Protein 6O5K (pdb70)

Structure (mmCIF, N/CA/C/O backbone):
data_6O5K
#
_entry.id   6O5K
#
_cell.length_a   33.012
_cell.length_b   51.459
_cell.length_c   72.884
_cell.angle_alpha   90.00
_cell.angle_beta   90.00
_cell.angle_gamma   90.00
#
_symmetry.space_group_name_H-M   'P 21 21 21'
#
loop_
_entity.id
_entity.type
_entity.pdbx_description
1 polymer 'Transcription intermediary factor 1-beta'
2 non-polymer 'ZINC ION'
3 water water
#
loop_
_atom_site.group_PDB
_atom_site.id
_atom_site.type_symbol
_atom_site.label_atom_id
_atom_site.label_alt_id
_atom_site.label_comp_id
_atom_site.label_asym_id
_atom_site.label_entity_id
_atom_site.label_seq_id
_atom_site.pdbx_PDB_ins_code
_atom_site.Cartn_x
_atom_site.Cartn_y
_atom_site.Cartn_z
_atom_site.occupancy
_atom_site.B_iso_or_equiv
_atom_site.auth_seq_id
_atom_site.auth_comp_id
_atom_site.auth_asym_id
_atom_site.auth_atom_id
_atom_site.pdbx_PDB_model_num
ATOM 1 N N . ASN A 1 20 ? 30.018 32.579 54.659 1.00 47.29 151 ASN A N 1
ATOM 2 C CA . ASN A 1 20 ? 28.726 32.878 55.369 1.00 47.24 151 ASN A CA 1
ATOM 3 C C . ASN A 1 20 ? 27.508 32.510 54.500 1.00 43.86 151 ASN A C 1
ATOM 4 O O . ASN A 1 20 ? 26.532 31.968 55.041 1.00 41.44 151 ASN A O 1
ATOM 6 N N . GLN A 1 21 ? 27.540 32.825 53.189 1.00 33.72 152 GLN A N 1
ATOM 7 C CA . GLN A 1 21 ? 26.377 32.627 52.300 1.00 32.33 152 GLN A CA 1
ATOM 8 C C . GLN A 1 21 ? 26.685 31.614 51.196 1.00 26.42 152 GLN A C 1
ATOM 9 O O . GLN A 1 21 ? 27.775 31.604 50.661 1.00 24.98 152 GLN A O 1
ATOM 15 N N . CYS A 1 22 ? 25.684 30.815 50.818 1.00 23.01 153 CYS A N 1
ATOM 16 C CA . CYS A 1 22 ? 25.782 29.991 49.612 1.00 24.96 153 CYS A CA 1
ATOM 17 C C . CYS A 1 22 ? 25.370 30.802 48.382 1.00 23.21 153 CYS A C 1
ATOM 18 O O . CYS A 1 22 ? 24.523 31.689 48.447 1.00 22.98 153 CYS A O 1
ATOM 21 N N . CYS A 1 23 ? 25.984 30.448 47.254 1.00 23.61 154 CYS A N 1
ATOM 22 C CA . CYS A 1 23 ? 25.497 30.805 45.936 1.00 24.24 154 CYS A CA 1
ATOM 23 C C . CYS A 1 23 ? 24.172 30.072 45.705 1.00 23.82 154 CYS A C 1
ATOM 24 O O . CYS A 1 23 ? 24.086 28.857 45.926 1.00 29.12 154 CYS A O 1
ATOM 27 N N . THR A 1 24 ? 23.154 30.797 45.246 1.00 26.48 155 THR A N 1
ATOM 28 C CA . THR A 1 24 ? 21.872 30.159 44.912 1.00 30.87 155 THR A CA 1
ATOM 29 C C . THR A 1 24 ? 21.568 30.323 43.419 1.00 31.32 155 THR A C 1
ATOM 30 O O . THR A 1 24 ? 20.426 30.205 43.014 1.00 34.87 155 THR A O 1
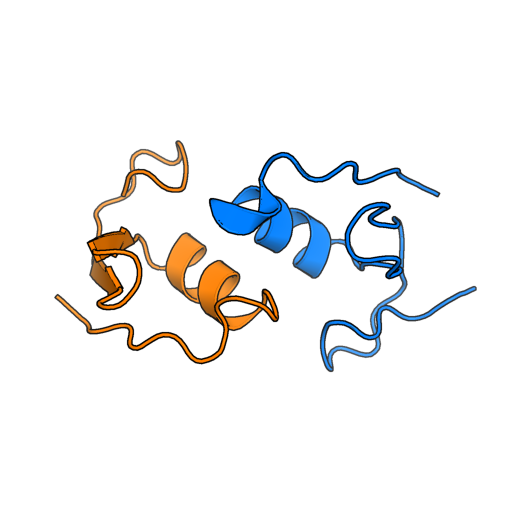ATOM 34 N N . SER A 1 25 ? 22.600 30.588 42.613 1.00 26.69 156 SER A N 1
ATOM 35 C CA . SER A 1 25 ? 22.442 30.657 41.150 1.00 29.23 156 SER A CA 1
ATOM 36 C C . SER A 1 25 ? 22.938 29.364 40.491 1.00 27.34 156 SER A C 1
ATOM 37 O O . SER A 1 25 ? 22.876 29.205 39.286 1.00 28.96 156 SER A O 1
ATOM 40 N N . CYS A 1 26 ? 23.425 28.427 41.303 1.00 24.74 157 CYS A N 1
ATOM 41 C CA . CYS A 1 26 ? 23.716 27.064 40.874 1.00 26.48 157 CYS A CA 1
ATOM 42 C C . CYS A 1 26 ? 23.311 26.105 41.997 1.00 29.72 157 CYS A C 1
ATOM 43 O O . CYS A 1 26 ? 22.879 26.540 43.075 1.00 31.32 157 CYS A O 1
ATOM 46 N N . GLU A 1 27 ? 23.474 24.806 41.742 1.00 32.78 158 GLU A N 1
ATOM 47 C CA . GLU A 1 27 ? 23.071 23.749 42.666 1.00 36.20 158 GLU A CA 1
ATOM 48 C C . GLU A 1 27 ? 24.299 23.102 43.334 1.00 35.66 158 GLU A C 1
ATOM 49 O O . GLU A 1 27 ? 24.199 22.008 43.868 1.00 39.66 158 GLU A O 1
ATOM 52 N N . ASP A 1 28 ? 25.442 23.804 43.334 1.00 33.17 159 ASP A N 1
ATOM 53 C CA . ASP A 1 28 ? 26.702 23.268 43.842 1.00 34.71 159 ASP A CA 1
ATOM 54 C C . ASP A 1 28 ? 26.768 23.419 45.368 1.00 34.60 159 ASP A C 1
ATOM 55 O O . ASP A 1 28 ? 27.707 22.913 45.973 1.00 35.00 159 ASP A O 1
ATOM 60 N N . ASN A 1 29 ? 25.803 24.127 45.977 1.00 30.55 160 ASN A N 1
ATOM 61 C CA . ASN A 1 29 ? 25.881 24.547 47.389 1.00 31.68 160 ASN A CA 1
ATOM 62 C C . ASN A 1 29 ? 27.283 25.091 47.687 1.00 29.88 160 ASN A C 1
ATOM 63 O O . ASN A 1 29 ? 27.921 24.711 48.662 1.00 35.75 160 ASN A O 1
ATOM 68 N N . ALA A 1 30 ? 27.748 25.996 46.824 1.00 25.93 161 ALA A N 1
ATOM 69 C CA . ALA A 1 30 ? 29.096 26.526 46.874 1.00 22.93 161 ALA A CA 1
ATOM 70 C C . ALA A 1 30 ? 29.093 27.844 47.644 1.00 22.58 161 ALA A C 1
ATOM 71 O O . ALA A 1 30 ? 28.082 28.536 47.656 1.00 22.63 161 ALA A O 1
ATOM 73 N N . PRO A 1 31 ? 30.209 28.239 48.299 1.00 22.45 162 PRO A N 1
ATOM 74 C CA . PRO A 1 31 ? 30.266 29.520 49.000 1.00 21.65 162 PRO A CA 1
ATOM 75 C C . PRO A 1 31 ? 30.209 30.679 48.001 1.00 20.35 162 PRO A C 1
ATOM 76 O O . PRO A 1 31 ? 30.889 30.632 46.986 1.00 21.67 162 PRO A O 1
ATOM 80 N N . ALA A 1 32 ? 29.409 31.696 48.316 1.00 21.53 163 ALA A N 1
ATOM 81 C CA . ALA A 1 32 ? 29.407 32.936 47.567 1.00 22.29 163 ALA A CA 1
ATOM 82 C C . ALA A 1 32 ? 30.640 33.736 47.986 1.00 24.03 163 ALA A C 1
ATOM 83 O O . ALA A 1 32 ? 30.894 33.885 49.161 1.00 25.37 163 ALA A O 1
ATOM 85 N N . THR A 1 33 ? 31.424 34.195 47.001 1.00 22.75 164 THR A N 1
ATOM 86 C CA . THR A 1 33 ? 32.595 35.027 47.196 1.00 22.61 164 THR A CA 1
ATOM 87 C C . THR A 1 33 ? 32.335 36.441 46.666 1.00 19.58 164 THR A C 1
ATOM 88 O O . THR A 1 33 ? 33.165 37.334 46.834 1.00 19.37 164 THR A O 1
ATOM 92 N N . SER A 1 34 ? 31.181 36.623 46.016 1.00 17.07 165 SER A N 1
ATOM 93 C CA A SER A 1 34 ? 30.879 37.815 45.244 0.50 16.28 165 SER A CA 1
ATOM 94 C CA B SER A 1 34 ? 30.879 37.818 45.259 0.50 16.89 165 SER A CA 1
ATOM 95 C C . SER A 1 34 ? 29.370 38.075 45.271 1.00 15.78 165 SER A C 1
ATOM 96 O O . SER A 1 34 ? 28.577 37.228 45.708 1.00 15.92 165 SER A O 1
ATOM 101 N N A TYR A 1 35 ? 28.973 39.257 44.791 0.60 15.72 166 TYR A N 1
ATOM 102 N N B TYR A 1 35 ? 28.994 39.216 44.686 0.40 15.34 166 TYR A N 1
ATOM 103 C CA A TYR A 1 35 ? 27.581 39.480 44.463 0.60 17.19 166 TYR A CA 1
ATOM 104 C CA B TYR A 1 35 ? 27.617 39.637 44.559 0.40 16.70 166 TYR A CA 1
ATOM 105 C C A TYR A 1 35 ? 27.476 40.294 43.177 0.60 17.51 166 TYR A C 1
ATOM 106 C C B TYR A 1 35 ? 27.462 40.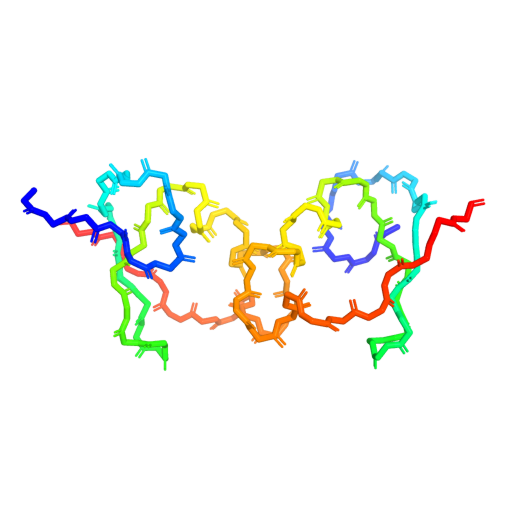337 43.203 0.40 17.36 166 TYR A C 1
ATOM 107 O O A TYR A 1 35 ? 28.314 41.136 42.862 0.60 17.95 166 TYR A O 1
ATOM 108 O O B TYR A 1 35 ? 28.299 41.168 42.856 0.40 17.76 166 TYR A O 1
ATOM 125 N N . CYS A 1 36 ? 26.405 40.001 42.446 1.00 16.49 167 CYS A N 1
ATOM 126 C CA . CYS A 1 36 ? 26.084 40.737 41.240 1.00 16.25 167 CYS A CA 1
ATOM 127 C C . CYS A 1 36 ? 24.986 41.744 41.578 1.00 14.96 167 CYS A C 1
ATOM 128 O O . CYS A 1 36 ? 23.911 41.359 42.047 1.00 16.53 167 CYS A O 1
ATOM 131 N N . VAL A 1 37 ? 25.242 43.012 41.268 1.00 17.81 168 VAL A N 1
ATOM 132 C CA . VAL A 1 37 ? 24.299 44.090 41.512 1.00 20.65 168 VAL A CA 1
ATOM 133 C C . VAL A 1 37 ? 23.045 43.914 40.644 1.00 20.48 168 VAL A C 1
ATOM 134 O O . VAL A 1 37 ? 21.930 44.004 41.129 1.00 19.96 168 VAL A O 1
ATOM 138 N N . GLU A 1 38 ? 23.234 43.667 39.349 1.00 20.57 169 GLU A N 1
ATOM 139 C CA . GLU A 1 38 ? 22.096 43.632 38.405 1.00 19.23 169 GLU A CA 1
ATOM 140 C C . GLU A 1 38 ? 21.221 42.407 38.679 1.00 17.56 169 GLU A C 1
ATOM 141 O O . GLU A 1 38 ? 20.004 42.492 38.557 1.00 19.90 169 GLU A O 1
ATOM 147 N N . CYS A 1 39 ? 21.846 41.278 39.023 1.00 16.88 170 CYS A N 1
ATOM 148 C CA . CYS A 1 39 ? 21.127 40.061 39.353 1.00 17.18 170 CYS A CA 1
ATOM 149 C C . CYS A 1 39 ? 20.606 40.090 40.799 1.00 19.98 170 CYS A C 1
ATOM 150 O O . CYS A 1 39 ? 19.691 39.339 41.112 1.00 20.95 170 CYS A O 1
ATOM 153 N N . SER A 1 40 ? 21.203 40.937 41.653 1.00 20.03 171 SER A N 1
ATOM 154 C CA A SER A 1 40 ? 20.931 40.960 43.094 0.50 20.06 171 SER A CA 1
ATOM 155 C CA B SER A 1 40 ? 20.939 40.957 43.093 0.50 19.97 171 SER A CA 1
ATOM 156 C C . SER A 1 40 ? 21.073 39.542 43.666 1.00 19.87 171 SER A C 1
ATOM 157 O O . SER A 1 40 ? 20.166 39.027 44.338 1.00 21.27 171 SER A O 1
ATOM 162 N N . GLU A 1 41 ? 22.219 38.910 43.386 1.00 17.90 172 GLU A N 1
ATOM 163 C CA . GLU A 1 41 ? 22.477 37.512 43.730 1.00 20.42 172 GLU A CA 1
ATOM 164 C C . GLU A 1 41 ? 23.915 37.359 44.222 1.00 18.08 172 GLU A C 1
ATOM 165 O O . GLU A 1 41 ? 24.847 37.866 43.594 1.00 19.36 172 GLU A O 1
ATOM 171 N N . PRO A 1 42 ? 24.148 36.632 45.341 1.00 19.41 173 PRO A N 1
ATOM 172 C CA . PRO A 1 42 ? 25.484 36.177 45.705 1.00 18.87 173 PRO A CA 1
ATOM 173 C C . PRO A 1 42 ? 25.920 35.086 44.721 1.00 17.97 173 PRO A C 1
ATOM 174 O O . PRO A 1 42 ? 25.104 34.229 44.369 1.00 19.97 173 PRO A O 1
ATOM 178 N N . LEU A 1 43 ? 27.190 35.108 44.318 1.00 17.63 174 LEU A N 1
ATOM 179 C CA . LEU A 1 43 ? 27.700 34.172 43.325 1.00 18.47 174 LEU A CA 1
ATOM 180 C C . LEU A 1 43 ? 28.969 33.502 43.842 1.00 15.63 174 LEU A C 1
ATOM 181 O O . LEU A 1 43 ? 29.815 34.172 44.437 1.00 18.30 174 LEU A O 1
ATOM 186 N N . CYS A 1 44 ? 29.082 32.204 43.545 1.00 16.72 175 CYS A N 1
ATOM 187 C CA . CYS A 1 44 ? 30.289 31.432 43.771 1.00 18.15 175 CYS A CA 1
ATOM 188 C C . CYS A 1 44 ? 31.286 31.746 42.658 1.00 18.48 175 CYS A C 1
ATOM 189 O O . CYS A 1 44 ? 30.939 32.405 41.650 1.00 18.15 175 CYS A O 1
ATOM 192 N N . GLU A 1 45 ? 32.527 31.287 42.848 1.00 20.52 176 GLU A N 1
ATOM 193 C CA . GLU A 1 45 ? 33.593 31.514 41.875 1.00 19.74 176 GLU A CA 1
ATOM 194 C C . GLU A 1 45 ? 33.211 30.954 40.500 1.00 18.30 176 GLU A C 1
ATOM 195 O O . GLU A 1 45 ? 33.460 31.613 39.499 1.00 19.08 176 GLU A O 1
ATOM 201 N N . THR A 1 46 ? 32.622 29.755 40.453 1.00 19.14 177 THR A N 1
ATOM 202 C CA . THR A 1 46 ? 32.267 29.145 39.147 1.00 21.15 177 THR A CA 1
ATOM 203 C C . THR A 1 46 ? 31.216 30.011 38.436 1.00 20.47 177 THR A C 1
ATOM 204 O O . THR A 1 46 ? 31.317 30.242 37.230 1.00 18.64 177 THR A O 1
ATOM 208 N N . CYS A 1 47 ? 30.218 30.498 39.186 1.00 17.77 178 CYS A N 1
ATOM 209 C CA . CYS A 1 47 ? 29.173 31.342 38.617 1.00 16.92 178 CYS A CA 1
ATOM 210 C C . CYS A 1 47 ? 29.724 32.715 38.196 1.00 16.71 178 CYS A C 1
ATOM 211 O O . CYS A 1 47 ? 29.250 33.283 37.204 1.00 14.86 178 CYS A O 1
ATOM 214 N N . VAL A 1 48 ? 30.725 33.242 38.921 1.00 16.34 179 VAL A N 1
ATOM 215 C CA . VAL A 1 48 ? 31.345 34.497 38.532 1.00 16.24 179 VAL A CA 1
ATOM 216 C C . VAL A 1 48 ? 32.013 34.312 37.162 1.00 16.13 179 VAL A C 1
ATOM 217 O O . VAL A 1 48 ? 31.850 35.145 36.275 1.00 15.61 179 VAL A O 1
ATOM 221 N N . GLU A 1 49 ? 32.778 33.228 37.022 1.00 16.88 180 GLU A N 1
ATOM 222 C CA . GLU A 1 49 ? 33.474 32.921 35.766 1.00 17.34 180 GLU A CA 1
ATOM 223 C C . GLU A 1 49 ? 32.457 32.771 34.619 1.00 17.90 180 GLU A C 1
ATOM 224 O O . GLU A 1 49 ? 32.673 33.278 33.516 1.00 17.68 180 GLU A O 1
ATOM 230 N N . ALA A 1 50 ? 31.343 32.090 34.881 1.00 15.69 181 ALA A N 1
ATOM 231 C CA . ALA A 1 50 ? 30.305 31.893 33.851 1.00 15.30 181 ALA A CA 1
ATOM 232 C C . ALA A 1 50 ? 29.712 33.246 33.460 1.00 16.67 181 ALA A C 1
ATOM 233 O O . ALA A 1 50 ? 29.459 33.489 32.261 1.00 18.32 181 ALA A O 1
ATOM 235 N N . HIS A 1 51 ? 29.491 34.109 34.469 1.00 14.50 182 HIS A N 1
ATOM 236 C CA . HIS A 1 51 ? 28.918 35.436 34.259 1.00 15.89 182 HIS A CA 1
ATOM 237 C C . HIS A 1 51 ? 29.742 36.217 33.223 1.00 16.36 182 HIS A C 1
ATOM 238 O O . HIS A 1 51 ? 29.200 36.994 32.428 1.00 16.59 182 HIS A O 1
ATOM 245 N N . GLN A 1 52 ? 31.064 36.041 33.288 1.00 19.50 183 GLN A N 1
ATOM 246 C CA . GLN A 1 52 ? 32.021 36.743 32.451 1.00 21.00 183 GLN A CA 1
ATOM 247 C C . GLN A 1 52 ? 31.992 36.234 31.001 1.00 21.66 183 GLN A C 1
ATOM 248 O O . GLN A 1 52 ? 32.385 36.986 30.095 1.00 26.21 183 GLN A O 1
ATOM 254 N N . ARG A 1 53 ? 31.528 34.996 30.773 1.00 21.06 184 ARG A N 1
ATOM 255 C CA . ARG A 1 53 ? 31.575 34.342 29.438 1.00 24.93 184 ARG A CA 1
ATOM 256 C C . ARG A 1 53 ? 30.236 34.364 28.695 1.00 23.93 184 ARG A C 1
ATOM 257 O O . ARG A 1 53 ? 30.086 33.726 27.664 1.00 28.31 184 ARG A O 1
ATOM 265 N N . VAL A 1 54 ? 29.216 34.964 29.282 1.00 19.64 185 VAL A N 1
ATOM 266 C CA . VAL A 1 54 ? 27.932 35.050 28.630 1.00 18.43 185 VAL A CA 1
ATOM 267 C C . VAL A 1 54 ? 27.734 36.518 28.294 1.00 20.43 185 VAL A C 1
ATOM 268 O O . VAL A 1 54 ? 27.857 37.374 29.161 1.00 17.98 185 VAL A O 1
ATOM 272 N N . LYS A 1 55 ? 27.458 36.817 27.024 1.00 19.44 186 LYS A N 1
ATOM 273 C CA . LYS A 1 55 ? 27.443 38.199 26.576 1.00 23.10 186 LYS A CA 1
ATOM 274 C C . LYS A 1 55 ? 26.418 39.023 27.368 1.00 20.27 186 LYS A C 1
ATOM 275 O O . LYS A 1 55 ? 26.670 40.184 27.679 1.00 20.92 186 LYS A O 1
ATOM 281 N N . TYR A 1 56 ? 25.268 38.426 27.691 1.00 20.07 187 TYR A N 1
ATOM 282 C CA . TYR A 1 56 ? 24.185 39.129 28.398 1.00 22.10 187 TYR A CA 1
ATOM 283 C C . TYR A 1 56 ? 24.628 39.619 29.796 1.00 19.90 187 TYR A C 1
ATOM 284 O O . TYR A 1 56 ? 24.151 40.658 30.246 1.00 20.26 187 TYR A O 1
ATOM 293 N N . THR A 1 57 ? 25.563 38.905 30.441 1.00 17.37 188 THR A N 1
ATOM 294 C CA . THR A 1 57 ? 25.962 39.199 31.816 1.00 17.92 188 THR A CA 1
ATOM 295 C C . THR A 1 57 ? 27.391 39.741 31.934 1.00 19.13 188 THR A C 1
ATOM 296 O O . THR A 1 57 ? 27.781 40.150 33.028 1.00 19.01 188 THR A O 1
ATOM 300 N N . LYS A 1 58 ? 28.151 39.791 30.828 1.00 18.03 189 LYS A N 1
ATOM 301 C CA . LYS A 1 58 ? 29.578 40.108 30.873 1.00 20.84 189 LYS A CA 1
ATOM 302 C C . LYS A 1 58 ? 29.848 41.474 31.528 1.00 21.01 189 LYS A C 1
ATOM 303 O O . LYS A 1 58 ? 30.889 41.652 32.189 1.00 23.28 189 LYS A O 1
ATOM 309 N N . ASP A 1 59 ? 28.935 42.431 31.350 1.00 20.26 190 ASP A N 1
ATOM 310 C CA . ASP A 1 59 ? 29.114 43.803 31.814 1.00 23.37 190 ASP A CA 1
ATOM 311 C C . ASP A 1 59 ? 28.381 44.047 33.145 1.00 21.16 190 ASP A C 1
ATOM 312 O O . ASP A 1 59 ? 28.314 45.176 33.600 1.00 20.67 190 ASP A O 1
ATOM 317 N N . HIS A 1 60 ? 27.860 42.996 33.779 1.00 18.78 191 HIS A N 1
ATOM 318 C CA . HIS A 1 60 ? 27.262 43.126 35.119 1.00 18.15 191 HIS A CA 1
ATOM 319 C C . HIS A 1 60 ? 28.333 43.562 36.131 1.00 17.59 191 HIS A C 1
ATOM 320 O O . HIS A 1 60 ? 29.532 43.285 35.988 1.00 16.77 191 HIS A O 1
ATOM 327 N N . THR A 1 61 ? 27.872 44.301 37.133 1.00 18.77 192 THR A N 1
ATOM 328 C CA . THR A 1 61 ? 28.688 44.755 38.229 1.00 20.12 192 THR A CA 1
ATOM 329 C C . THR A 1 61 ? 28.780 43.633 39.267 1.00 18.37 192 THR A C 1
ATOM 330 O O . THR A 1 61 ? 27.888 43.485 40.103 1.00 19.93 192 THR A O 1
ATOM 334 N N . VAL A 1 62 ? 29.858 42.845 39.176 1.00 16.34 193 VAL A N 1
ATOM 335 C CA . VAL A 1 62 ? 30.127 41.770 40.093 1.00 16.62 193 VAL A CA 1
ATOM 336 C C . VAL A 1 62 ? 31.211 42.255 41.066 1.00 16.97 193 VAL A C 1
ATOM 337 O O . VAL A 1 62 ? 32.296 42.703 40.654 1.00 15.56 193 VAL A O 1
ATOM 341 N N . ARG A 1 63 ? 30.888 42.190 42.358 1.00 17.31 194 ARG A N 1
ATOM 342 C CA . ARG A 1 63 ? 31.720 42.761 43.409 1.00 17.95 194 ARG A CA 1
ATOM 343 C C . ARG A 1 63 ? 32.170 41.630 44.327 1.00 16.27 194 ARG A C 1
ATOM 344 O O . ARG A 1 63 ? 31.329 40.847 44.761 1.00 17.90 194 ARG A O 1
ATOM 352 N N . SER A 1 64 ? 33.474 41.532 44.609 1.00 16.52 195 SER A N 1
ATOM 353 C CA A SER A 1 64 ? 33.986 40.585 45.602 0.50 18.12 195 SER A CA 1
ATOM 354 C CA B SER A 1 64 ? 33.968 40.577 45.595 0.50 18.00 195 SER A CA 1
ATOM 355 C C . SER A 1 64 ? 33.501 41.014 46.989 1.00 18.27 195 SER A C 1
ATOM 356 O O . SER A 1 64 ? 33.406 42.196 47.267 1.00 18.64 195 SER A O 1
ATOM 361 N N . THR A 1 65 ? 33.196 40.036 47.842 1.00 19.90 196 THR A N 1
ATOM 362 C CA . THR A 1 65 ? 32.748 40.329 49.185 1.00 22.24 196 THR A CA 1
ATOM 363 C C . THR A 1 65 ? 33.891 39.985 50.139 1.00 30.19 196 THR A C 1
ATOM 364 O O . THR A 1 65 ? 33.818 40.437 51.251 1.00 40.99 196 THR A O 1
ATOM 368 N N . CYS B 1 23 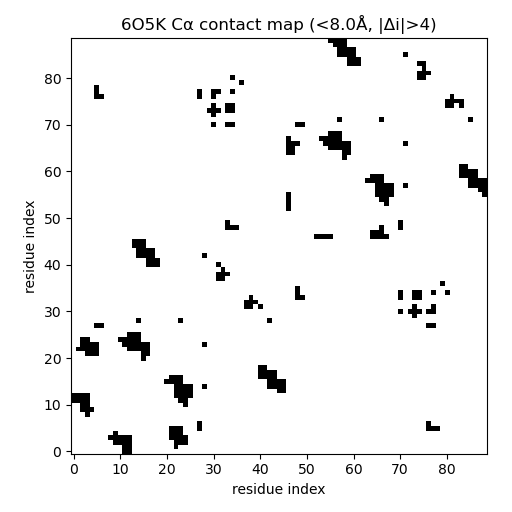? 34.822 31.058 18.378 1.00 43.40 154 CYS B N 1
ATOM 369 C CA . CYS B 1 23 ? 33.987 31.525 19.530 1.00 39.46 154 CYS B CA 1
ATOM 370 C C . CYS B 1 23 ? 34.282 33.004 19.784 1.00 39.26 154 CYS B C 1
ATOM 371 O O . CYS B 1 23 ? 35.428 33.382 19.852 1.00 46.87 154 CYS B O 1
ATOM 374 N N . THR B 1 24 ? 33.233 33.819 19.917 1.00 42.87 155 THR B N 1
ATOM 375 C CA . THR B 1 24 ? 33.384 35.247 20.174 1.00 45.47 155 THR B CA 1
ATOM 376 C C . THR B 1 24 ? 32.778 35.608 21.534 1.00 47.00 155 THR B C 1
ATOM 377 O O . THR B 1 24 ? 32.492 36.773 21.783 1.00 60.33 155 THR B O 1
ATOM 379 N N . SER B 1 25 ? 32.588 34.616 22.408 1.00 42.65 156 SER B N 1
ATOM 380 C CA . SER B 1 25 ? 32.113 34.873 23.766 1.00 44.02 156 SER B CA 1
ATOM 381 C C . SER B 1 25 ? 33.289 34.878 24.750 1.00 48.77 156 SER B C 1
ATOM 382 O O . SER B 1 25 ? 33.109 35.267 25.904 1.00 49.64 156 SER B O 1
ATOM 385 N N . CYS B 1 26 ? 34.471 34.449 24.288 1.00 47.07 157 CYS B N 1
ATOM 386 C CA . CYS B 1 26 ? 35.674 34.434 25.111 1.00 41.89 157 CYS B CA 1
ATOM 387 C C . CYS B 1 26 ? 36.890 34.775 24.239 1.00 42.23 157 CYS B C 1
ATOM 388 O O . CYS B 1 26 ? 36.751 34.954 23.034 1.00 44.24 157 CYS B O 1
ATOM 391 N N . GLU B 1 27 ? 38.062 34.894 24.873 1.00 42.76 158 GLU B N 1
ATOM 392 C CA . GLU B 1 27 ? 39.315 35.218 24.171 1.00 44.39 158 GLU B CA 1
ATOM 393 C C . GLU B 1 27 ? 40.307 34.053 24.302 1.00 40.01 158 GLU B C 1
ATOM 394 O O . GLU B 1 27 ? 41.523 34.253 24.163 1.00 40.52 158 GLU B O 1
ATOM 396 N N . ASP B 1 28 ? 39.794 32.830 24.492 1.00 35.93 159 ASP B N 1
ATOM 397 C CA . ASP B 1 28 ? 40.628 31.613 24.589 1.00 36.36 159 ASP B CA 1
ATOM 398 C C . ASP B 1 28 ? 41.123 31.199 23.189 1.00 40.20 159 ASP B C 1
ATOM 399 O O . ASP B 1 28 ? 41.871 30.225 23.053 1.00 45.55 159 ASP B O 1
ATOM 404 N N . ASN B 1 29 ? 40.719 31.950 22.153 1.00 41.52 160 ASN B N 1
ATOM 405 C CA . ASN B 1 29 ? 40.994 31.632 20.750 1.00 47.63 160 ASN B CA 1
ATOM 406 C C . ASN B 1 29 ? 40.660 30.155 20.511 1.00 48.74 160 ASN B C 1
ATOM 407 O O . ASN B 1 29 ? 41.441 29.437 19.909 1.00 61.17 160 ASN B O 1
ATOM 409 N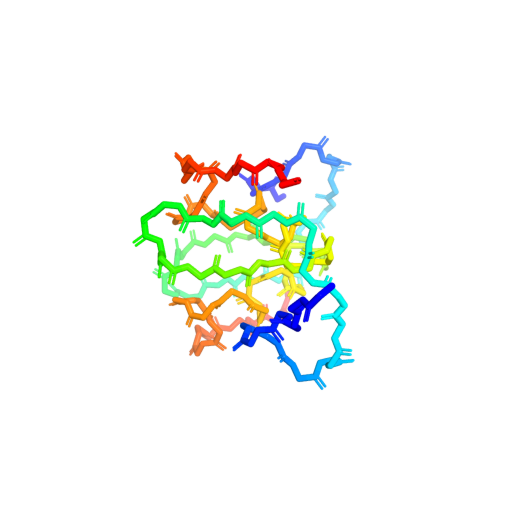 N . ALA B 1 30 ? 39.497 29.724 21.007 1.00 47.31 161 ALA B N 1
ATOM 410 C CA . ALA B 1 30 ? 39.112 28.319 20.988 1.00 47.43 161 ALA B CA 1
ATOM 411 C C . ALA B 1 30 ? 38.198 28.097 19.794 1.00 47.61 161 ALA B C 1
ATOM 412 O O . ALA B 1 30 ? 37.438 28.991 19.422 1.00 42.52 161 ALA B O 1
ATOM 414 N N . PRO B 1 31 ? 38.237 26.904 19.163 1.00 46.49 162 PRO B N 1
ATOM 415 C CA . PRO B 1 31 ? 37.317 26.601 18.071 1.00 43.99 162 PRO B CA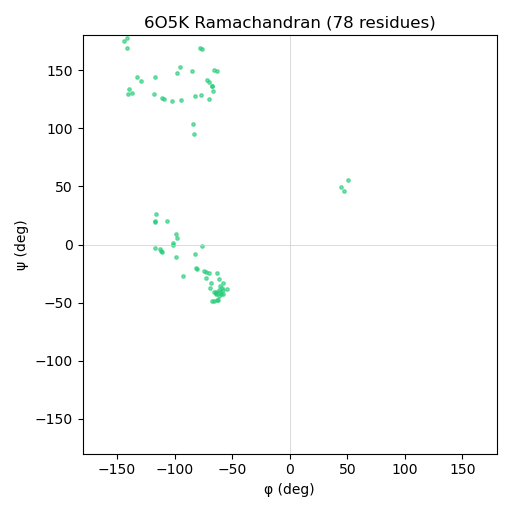 1
ATOM 416 C C . PRO B 1 31 ? 35.893 26.497 18.628 1.00 41.72 162 PRO B C 1
ATOM 417 O O . PRO B 1 31 ? 35.693 25.897 19.685 1.00 42.83 162 PRO B O 1
ATOM 421 N N . ALA B 1 32 ? 34.936 27.093 17.912 1.00 41.08 163 ALA B N 1
ATOM 422 C CA . ALA B 1 32 ? 33.525 26.911 18.180 1.00 33.98 163 ALA B CA 1
ATOM 423 C C . ALA B 1 32 ? 33.127 25.487 17.786 1.00 35.33 163 ALA B C 1
ATOM 424 O O . ALA B 1 32 ? 33.405 25.068 16.664 1.00 42.79 163 ALA B O 1
ATOM 426 N N . THR B 1 33 ? 32.535 24.753 18.735 1.00 33.67 164 THR B N 1
ATOM 427 C CA . THR B 1 33 ? 32.074 23.386 18.544 1.00 35.23 164 THR B CA 1
ATOM 428 C C . THR B 1 33 ? 30.556 23.316 18.715 1.00 31.16 164 THR B C 1
ATOM 429 O O . THR B 1 33 ? 29.969 22.253 18.533 1.00 31.51 164 THR B O 1
ATOM 433 N N . SER B 1 34 ? 29.937 24.454 19.052 1.00 30.22 165 SER B N 1
ATOM 434 C CA . SER B 1 34 ? 28.484 24.555 19.191 1.00 26.63 165 SER B CA 1
ATOM 435 C C . SER B 1 34 ? 27.977 25.897 18.648 1.00 25.64 165 SER B C 1
ATOM 436 O O . SER B 1 34 ? 28.747 26.795 18.332 1.00 27.45 165 SER B O 1
ATOM 439 N N . TYR B 1 35 ? 26.656 26.002 18.527 1.00 24.50 166 TYR B N 1
ATOM 440 C CA . TYR B 1 35 ? 25.994 27.195 18.059 1.00 24.17 166 TYR B CA 1
ATOM 441 C C . TYR B 1 35 ? 24.719 27.398 18.888 1.00 24.15 166 TYR B C 1
ATOM 442 O O . TYR B 1 35 ? 23.933 26.461 19.048 1.00 23.38 166 TYR B O 1
ATOM 451 N N . CYS B 1 36 ? 24.531 28.603 19.433 1.00 22.90 167 CYS B N 1
ATOM 452 C CA . CYS B 1 36 ? 23.306 28.937 20.126 1.00 22.04 167 CYS B CA 1
ATOM 453 C C . CYS B 1 36 ? 22.334 29.635 19.166 1.00 21.83 167 CYS B C 1
ATOM 454 O O . CYS B 1 36 ? 22.665 30.659 18.588 1.00 23.28 167 CYS B O 1
ATOM 457 N N . VAL B 1 37 ? 21.125 29.078 19.057 1.00 25.44 168 VAL B N 1
ATOM 458 C CA . VAL B 1 37 ? 20.118 29.524 18.116 1.00 28.55 168 VAL B CA 1
ATOM 459 C C . VAL B 1 37 ? 19.631 30.918 18.516 1.00 28.24 168 VAL B C 1
ATOM 460 O O . VAL B 1 37 ? 19.580 31.805 17.662 1.00 28.49 168 VAL B O 1
ATOM 464 N N . GLU B 1 38 ? 19.296 31.109 19.806 1.00 29.77 169 GLU B N 1
ATOM 465 C CA . GLU B 1 38 ? 18.695 32.363 20.267 1.00 28.58 169 GLU B CA 1
ATOM 466 C C . GLU B 1 38 ? 19.700 33.508 20.115 1.00 27.73 169 GLU B C 1
ATOM 467 O O . GLU B 1 38 ? 19.323 34.613 19.707 1.00 28.55 169 GLU B O 1
ATOM 473 N N . CYS B 1 39 ? 20.967 33.234 20.452 1.00 24.65 170 CYS B N 1
ATOM 474 C CA . CYS B 1 39 ? 22.026 34.231 20.372 1.00 29.77 170 CYS B CA 1
ATOM 475 C C . CYS B 1 39 ? 22.562 34.365 18.938 1.00 29.84 170 CYS B C 1
ATOM 476 O O . CYS B 1 39 ? 23.207 35.360 18.630 1.00 31.56 170 CYS B O 1
ATOM 479 N N . SER B 1 40 ? 22.330 33.347 18.094 1.00 29.64 171 SER B N 1
ATOM 480 C CA . SER B 1 40 ? 22.956 33.229 16.777 1.00 31.43 171 SER B CA 1
ATOM 481 C C . SER B 1 40 ? 24.475 33.414 16.901 1.00 33.33 171 SER B C 1
ATOM 482 O O . SER B 1 40 ? 25.074 34.263 16.229 1.00 34.79 171 SER B O 1
ATOM 485 N N . GLU B 1 41 ? 25.084 32.595 17.770 1.00 33.18 172 GLU B N 1
ATOM 486 C CA . GLU B 1 41 ? 26.503 32.707 18.113 1.00 33.81 172 GLU B CA 1
ATOM 487 C C . GLU B 1 41 ? 27.147 31.326 18.153 1.00 31.27 172 GLU B C 1
ATOM 488 O O . GLU B 1 41 ? 26.648 30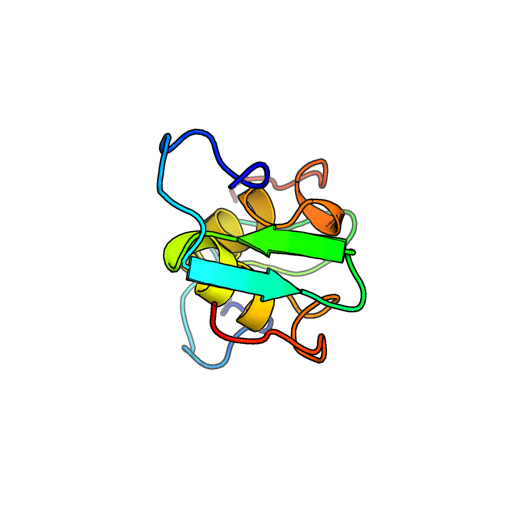.427 18.829 1.00 25.81 172 GLU B O 1
ATOM 494 N N . PRO B 1 42 ? 28.302 31.134 17.480 1.00 30.70 173 PRO B N 1
ATOM 495 C CA . PRO B 1 42 ? 29.134 29.957 17.710 1.00 28.80 173 PRO B CA 1
ATOM 496 C C . PRO B 1 42 ? 29.811 30.092 19.083 1.00 26.59 173 PRO B C 1
ATOM 497 O O . PRO B 1 42 ? 30.228 31.179 19.438 1.00 28.65 173 PRO B O 1
ATOM 501 N N . LEU B 1 43 ? 29.917 28.976 19.812 1.00 24.79 174 LEU B N 1
ATOM 502 C CA . LEU B 1 43 ? 30.482 28.927 21.156 1.00 25.54 174 LEU B CA 1
ATOM 503 C C . LEU B 1 43 ? 31.481 27.766 21.252 1.00 26.80 174 LEU B C 1
ATOM 504 O O . LEU B 1 43 ? 31.254 26.697 20.687 1.00 27.97 174 LEU B O 1
ATOM 509 N N . CYS B 1 44 ? 32.563 27.968 22.010 1.00 27.31 175 CYS B N 1
ATOM 510 C CA . CYS B 1 44 ? 33.470 26.892 22.43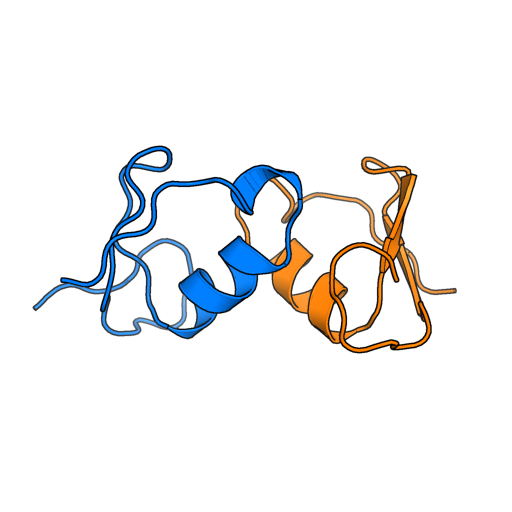4 1.00 25.35 175 CYS B CA 1
ATOM 511 C C . CYS B 1 44 ? 32.809 26.100 23.569 1.00 23.65 175 CYS B C 1
ATOM 512 O O . CYS B 1 44 ? 31.784 26.532 24.124 1.00 25.19 175 CYS B O 1
ATOM 515 N N . GLU B 1 45 ? 33.391 24.947 23.911 1.00 25.10 176 GLU B N 1
ATOM 516 C CA . GLU B 1 45 ? 32.819 24.089 24.962 1.00 29.76 176 GLU B CA 1
ATOM 517 C C . GLU B 1 45 ? 32.780 24.837 26.310 1.00 28.50 176 GLU B C 1
ATOM 518 O O . GLU B 1 45 ? 31.813 24.700 27.051 1.00 28.89 176 GLU B O 1
ATOM 524 N N . THR B 1 46 ? 33.810 25.625 26.630 1.00 26.12 177 THR B N 1
ATOM 525 C CA . THR B 1 46 ? 33.823 26.381 27.907 1.00 25.88 177 THR B CA 1
ATOM 526 C C . THR B 1 46 ? 32.641 27.366 27.958 1.00 25.09 177 THR B C 1
ATOM 527 O O . THR B 1 46 ? 31.952 27.505 28.974 1.00 25.96 177 THR B O 1
ATOM 531 N N . CYS B 1 47 ? 32.411 28.073 26.851 1.00 23.06 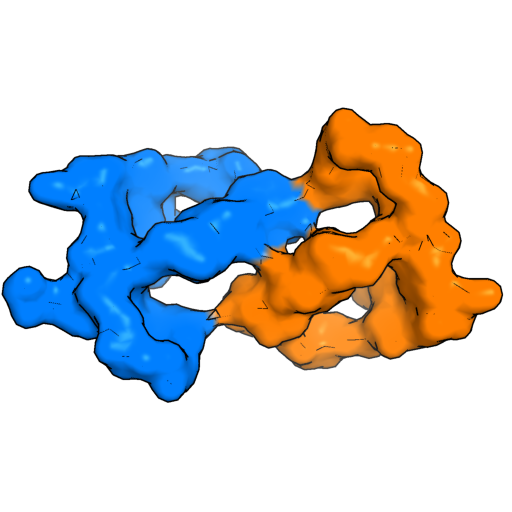178 CYS B N 1
ATOM 532 C CA . CYS B 1 47 ? 31.337 29.047 26.781 1.00 22.65 178 CYS B CA 1
ATOM 533 C C . CYS B 1 47 ? 29.968 28.359 26.722 1.00 21.86 178 CYS B C 1
ATOM 534 O O . CYS B 1 47 ? 29.001 28.921 27.205 1.00 20.92 178 CYS B O 1
ATOM 537 N N . VAL B 1 48 ? 29.882 27.144 26.167 1.00 21.57 179 VAL B N 1
ATOM 538 C CA . VAL B 1 48 ? 28.634 26.382 26.233 1.00 23.78 179 VAL B CA 1
ATOM 539 C C . VAL B 1 48 ? 28.304 26.101 27.705 1.00 24.10 179 VAL B C 1
ATOM 540 O O . VAL B 1 48 ? 27.183 26.287 28.114 1.00 20.64 179 VAL B O 1
ATOM 544 N N . GLU B 1 49 ? 29.291 25.632 28.471 1.00 24.56 180 GLU B N 1
ATOM 545 C CA . GLU B 1 49 ? 29.089 25.325 29.888 1.00 25.91 180 GLU B CA 1
ATOM 546 C C . GLU B 1 49 ? 28.657 26.592 30.646 1.00 21.00 180 GLU B C 1
ATOM 547 O O . GLU B 1 49 ? 27.744 26.534 31.473 1.00 22.92 180 GLU B O 1
ATOM 553 N N . ALA B 1 50 ? 29.267 27.739 30.335 1.00 19.10 181 ALA B N 1
ATOM 554 C CA . ALA B 1 50 ? 28.876 29.000 30.971 1.00 18.76 181 ALA B CA 1
ATOM 555 C C . ALA B 1 50 ? 27.427 29.354 30.593 1.00 18.31 181 ALA B C 1
ATOM 556 O O . ALA B 1 50 ? 26.646 29.785 31.416 1.00 18.63 181 ALA B O 1
ATOM 558 N N . HIS B 1 51 ? 27.081 29.154 29.316 1.00 18.39 182 HIS B N 1
ATOM 559 C CA . HIS B 1 51 ? 25.742 29.465 28.793 1.00 17.32 182 HIS B CA 1
ATOM 560 C C . HIS B 1 51 ? 24.691 28.688 29.589 1.00 18.58 182 HIS B C 1
ATOM 561 O O . HIS B 1 51 ? 23.606 29.197 29.875 1.00 20.36 182 HIS B O 1
ATOM 568 N N . GLN B 1 52 ? 25.029 27.436 29.922 1.00 19.86 183 GLN B N 1
ATOM 569 C CA . GLN B 1 52 ? 24.120 26.534 30.625 1.00 22.78 183 GLN B CA 1
ATOM 570 C C . GLN B 1 52 ? 23.987 26.915 32.106 1.00 22.76 183 GLN B C 1
ATOM 571 O O . GLN B 1 52 ? 22.986 26.572 32.727 1.00 25.41 183 GLN B O 1
ATOM 577 N N . ARG B 1 53 ? 24.976 27.626 32.651 1.00 20.56 184 ARG B N 1
ATOM 578 C CA . ARG B 1 53 ? 25.049 27.955 34.100 1.00 20.49 184 ARG B CA 1
ATOM 579 C C . ARG B 1 53 ? 24.400 29.313 34.400 1.00 19.13 184 ARG B C 1
ATOM 580 O O . ARG B 1 53 ? 23.861 29.520 35.489 1.00 21.80 184 ARG B O 1
ATOM 588 N N . VAL B 1 54 ? 24.384 30.221 33.421 1.00 16.64 185 VAL B N 1
ATOM 589 C CA . VAL B 1 54 ? 23.819 31.549 33.609 1.00 17.58 185 VAL B CA 1
ATOM 590 C C . VAL B 1 54 ? 22.298 31.468 33.418 1.00 18.71 185 VAL B C 1
ATOM 591 O O . VAL B 1 54 ? 21.818 30.937 32.435 1.00 18.57 185 VAL B O 1
ATOM 595 N N . LYS B 1 55 ? 21.542 31.976 34.391 1.00 19.07 186 LYS B N 1
ATOM 596 C CA . LYS B 1 55 ? 20.097 31.712 34.403 1.00 19.57 186 LYS B CA 1
ATOM 597 C C . LYS B 1 55 ? 19.419 32.257 33.134 1.00 17.67 186 LYS B C 1
ATOM 598 O O . LYS B 1 55 ? 18.498 31.630 32.644 1.00 20.34 186 LYS B O 1
ATOM 604 N N . TYR B 1 56 ? 19.874 33.405 32.610 1.00 16.31 187 TYR B N 1
ATOM 605 C CA . TYR B 1 56 ? 19.180 34.045 31.472 1.00 15.80 187 TYR B CA 1
ATOM 606 C C . TYR B 1 56 ? 19.353 33.225 30.185 1.00 17.03 187 TYR B C 1
ATOM 607 O O . TYR B 1 56 ? 18.508 33.331 29.267 1.00 18.87 187 TYR B O 1
ATOM 616 N N . THR B 1 57 ? 20.417 32.423 30.107 1.00 17.25 188 THR B N 1
ATOM 617 C CA . THR B 1 57 ? 20.749 31.689 28.879 1.00 17.41 188 THR B CA 1
ATOM 618 C C . THR B 1 57 ? 20.594 30.171 29.038 1.00 18.47 188 THR B C 1
ATOM 619 O O . THR B 1 57 ? 20.756 29.418 28.042 1.00 18.27 188 THR B O 1
ATOM 623 N N . LYS B 1 58 ? 20.261 29.692 30.245 1.00 21.07 189 LYS B N 1
ATOM 624 C CA . LYS B 1 58 ? 20.305 28.253 30.517 1.00 23.23 189 LYS B CA 1
ATOM 625 C C . LYS B 1 58 ? 19.305 27.480 29.639 1.00 23.30 189 LYS B C 1
ATOM 626 O O . LYS B 1 58 ? 19.508 26.306 29.410 1.00 23.81 189 LYS B O 1
ATOM 632 N N . ASP B 1 59 ? 18.241 28.133 29.154 1.00 24.79 190 ASP B N 1
ATOM 633 C CA . ASP B 1 59 ? 17.185 27.471 28.375 1.00 26.82 190 ASP B CA 1
ATOM 634 C C . ASP B 1 59 ? 17.412 27.675 26.866 1.00 24.19 190 ASP B C 1
ATOM 635 O O . ASP B 1 59 ? 16.594 27.260 26.073 1.00 27.37 190 ASP B O 1
ATOM 640 N N . HIS B 1 60 ? 18.534 28.285 26.472 1.00 23.35 191 HIS B N 1
ATOM 641 C CA . HIS B 1 60 ? 18.834 28.492 25.055 1.00 23.91 191 HIS B CA 1
ATOM 642 C C . HIS B 1 60 ? 19.058 27.137 24.369 1.00 25.34 191 HIS B C 1
ATOM 643 O O . HIS B 1 60 ? 19.488 26.161 24.984 1.00 26.84 191 HIS B O 1
ATOM 650 N N . THR B 1 61 ? 18.721 27.098 23.083 1.00 24.13 192 THR B N 1
ATOM 651 C CA . THR B 1 61 ? 18.921 25.958 22.217 1.00 26.39 192 THR B CA 1
ATOM 652 C C . THR B 1 61 ? 20.351 25.990 21.671 1.00 23.55 192 THR B C 1
ATOM 653 O O . THR B 1 61 ? 20.672 26.777 20.781 1.00 25.89 192 THR B O 1
ATOM 657 N N . VAL B 1 62 ? 21.206 25.135 22.227 1.00 23.21 193 VAL B N 1
ATOM 658 C CA . VAL B 1 62 ? 22.592 25.064 21.833 1.00 23.81 193 VAL B CA 1
ATOM 659 C C . VAL B 1 62 ? 22.774 23.748 21.074 1.00 26.19 193 VAL B C 1
ATOM 660 O O . VAL B 1 62 ? 22.464 22.678 21.571 1.00 28.77 193 VAL B O 1
ATOM 664 N N . ARG B 1 63 ? 23.290 23.846 19.852 1.00 26.50 194 ARG B N 1
ATOM 665 C CA A ARG B 1 63 ? 23.458 22.700 18.962 0.50 25.42 194 ARG B CA 1
ATOM 666 C CA B ARG B 1 63 ? 23.456 22.681 18.979 0.50 25.11 194 ARG B CA 1
ATOM 667 C C . ARG B 1 63 ? 24.946 22.427 18.739 1.00 26.12 194 ARG B C 1
ATOM 668 O O . ARG B 1 63 ? 25.701 23.343 18.564 1.00 28.37 194 ARG B O 1
ATOM 683 N N . SER B 1 64 ? 25.327 21.151 18.707 1.00 27.40 195 SER B N 1
ATOM 684 C CA A SER B 1 64 ? 26.695 20.759 18.366 0.50 29.33 195 SER B CA 1
ATOM 685 C CA B SER B 1 64 ? 26.695 20.780 18.369 0.50 29.49 195 SER B CA 1
ATOM 686 C C . SER B 1 64 ? 26.931 21.011 16.871 1.00 31.24 195 SER B C 1
ATOM 687 O O . SER B 1 64 ? 26.052 20.753 16.048 1.00 33.10 195 SER B O 1
ATOM 692 N N . THR B 1 65 ? 28.117 21.525 16.539 1.00 32.71 196 THR B N 1
ATOM 693 C CA . THR B 1 65 ? 28.571 21.675 15.168 1.00 34.61 196 THR B CA 1
ATOM 694 C C . THR B 1 65 ? 29.795 20.775 14.987 1.00 39.42 196 THR B C 1
ATOM 695 O O . THR B 1 65 ? 30.125 20.427 13.865 1.00 47.66 196 THR B O 1
#

Nearest PDB structures (foldseek):
  6o5k-assembly1_A  TM=1.022E+00  e=9.641E-09  Mus musculus
  6o5k-assembly1_B  TM=9.989E-01  e=6.689E-07  Mus musculus
  7wsj-assembly2_C  TM=7.858E-01  e=3.063E-02  Arabidopsis thaliana
  7wsj-assembly1_B  TM=7.875E-01  e=7.742E-02  Arabidopsis thaliana
  2m13-assembly1_A  TM=5.828E-01  e=6.036E-01  Homo sapiens

B-factor: mean 27.85, std 9.92, range [13.38, 70.74]

Foldseek 3Di:
DDAWPVDPPSADFQKAWPVVRTGDHPVVVVVLCVDPVRVPTDIGGD/DPVDDPPADFQKAWPVVRDGDDPVVVVVLCVDPVRVPTDIGGD

Sequence (89 aa):
NQCCTSCEDNAPATSSYYCVECSSEPLCETCVEAHQRVKYTKDHTVRSSTCTSCEDNAPATSYCVECSEPLCETCVEAHQRVKYTKDHTVRRSST

Solvent-accessible surface area: 5369 Å² total; per-residue (Å²): 163,113,61,3,103,34,26,130,81,124,20,94,20,50,7,83,0,64,95,17,95,43,25,2,3,95,67,5,28,112,6,11,78,53,1,111,141,1,97,134,35,56,41,118,103,119,42,67,8,28,105,80,102,28,106,38,66,10,70,0,51,98,50,74,29,62,0,4,96,65,0,10,99,6,6,104,66,5,100,81,5,111,116,50,64,41,134,106,118

Radius of gyration: 13.08 Å; Cα contacts (8 Å, |Δi|>4): 189; chains: 2; bounding box: 24×24×40 Å

Organism: Mus musculus (NCBI:txid10090)

Secondary structure (DSSP, 8-state):
--B-SSSSS-PBP-EEETTTTEEE-HHHHHHHHTSTTTTTS-EEE-/--S-SS-PPP-EEETTTTEEE-HHHHHHHHHSTTTTTS-EEE-

InterPro domains:
  IPR000315 B-box-type zinc finger [PF00643] (151-195)
  IPR000315 B-box-type zinc finger [PF00643] (209-244)
  IPR000315 B-box-type zinc finger [PS50119] (149-196)
  IPR000315 B-box-type zinc finger [PS50119] (205-246)
  IPR000315 B-box-type zinc finger [SM00336] (149-196)
  IPR000315 B-box-type zinc finger [SM00336] (205-246)
  IPR001487 Bromodomain [SM00297] (697-801)
  IPR001841 Zinc finger, RING-type [PF14634] (65-123)
  IPR001841 Zinc finger, RING-type [PS50089] (66-122)
  IPR001841 Zinc finger, RING-type [SM00184] (66-121)
  IPR001841 Zinc finger, RING-type [SM00184] (628-669)
  IPR001965 Zinc finger, PHD-type [SM00249] (627-670)
  IPR003649 B-box, C-terminal [SM00502] (253-379)
  IPR011011 Zinc finger, FYVE/PHD-type [SSF57903] (622-672)
  IPR013083 Zinc finger, RING/FYVE/PHD-type [G3DSA:3.30.40.10] (58-152)
  IPR013083 Zinc finger, RING/FYVE/PHD-type [G3DSA:3.30.40.10] (616-683)
  IPR019786 Zinc finger, PHD-type, conserved site [PS01359] (628-669)
  IPR019787 Zinc finger, PHD-finger [PF00628] (628-669)
  IPR019787 Zinc finger, PHD-finger [PS50016] (625-672)
  IPR036427 Bromodomain-like superfamily [G3DSA:1.20.920.10] (688-801)

GO terms:
  GO:0005515 protein binding (F, IPI)
  GO:0001837 epithelial to mesenchymal transition (P, IDA)
  GO:0005634 nucleus (C, IDA)
  GO:0003713 transcription coactivator activity (F, IDA)
  GO:0045893 positive regulation of DNA-templated transcription (P, IDA)
  GO:0045869 negative regulation of single stranded viral RNA replication via double stranded DNA intermediate (P, IMP)
  GO:0045892 negative regulation of DNA-templated transcription (P, IMP)
  GO:0006346 DNA methylation-dependent constitutive heterochromatin formation (P, IMP)
  GO:0004672 protein kinase activity (F, IDA)
  GO:0000785 chromatin (C, IDA)
  GO:0000791 euchromatin (C, IDA)
  GO:0000792 heterochromatin (C, IDA)
  GO:0005654 nucleoplasm (C, IDA)
  GO:0003677 DNA binding (F, IDA)
  GO:0045087 innate immune response (P, IDA)
  GO:0045869 negative regulation of single stranded viral RNA replication via double stranded DNA intermediate (P, IDA)
  GO:0045892 negative regulation of DNA-templated transcription (P, IDA)
  GO:0046777 protein autophosphorylation (P, IDA)
  GO:0006468 protein phosphorylation (P, IDA)
  GO:0000122 negative regulation of transcription by RNA polymerase II (P, IDA)